Protein AF-A0A961BNJ8-F1 (afdb_monomer_lite)

Secondary structure (DSSP, 8-state):
-PPPEEEESS-HHHHHHHHHHHHHHH---GGGS-EEEE-GGG-----GGGHHHHHHHHHHHHHT----SEEE--EE-TTSEEE--TTHHHHHHHHHHHT--EEE---SSSPEEHHHHHHHTTS--

Structure (mmCIF, N/CA/C/O backbone):
data_AF-A0A961BNJ8-F1
#
_entry.id   AF-A0A961BNJ8-F1
#
loop_
_atom_site.group_PDB
_atom_site.id
_atom_site.type_symbol
_atom_site.label_atom_id
_atom_site.label_alt_id
_atom_site.label_comp_id
_atom_site.label_asym_id
_atom_site.label_entity_id
_atom_site.label_seq_id
_atom_site.pdbx_PDB_ins_code
_atom_site.Cartn_x
_atom_site.Cartn_y
_atom_site.Cartn_z
_atom_site.occupancy
_atom_site.B_iso_or_equiv
_atom_site.auth_seq_id
_atom_site.auth_comp_id
_atom_site.auth_asym_id
_atom_site.auth_atom_id
_atom_site.pdbx_PDB_model_num
ATOM 1 N N . ALA A 1 1 ? -12.776 -0.144 23.776 1.00 71.75 1 ALA A N 1
ATOM 2 C CA . ALA A 1 1 ? -11.972 -1.265 23.245 1.00 71.75 1 ALA A CA 1
ATOM 3 C C . ALA A 1 1 ? -11.145 -0.754 22.071 1.00 71.75 1 ALA A C 1
ATOM 5 O O . ALA A 1 1 ? -11.628 0.132 21.376 1.00 71.75 1 ALA A O 1
ATOM 6 N N . GLN A 1 2 ? -9.919 -1.244 21.870 1.00 81.94 2 GLN A N 1
ATOM 7 C CA . GLN A 1 2 ? -9.172 -0.950 20.640 1.00 81.94 2 GLN A CA 1
ATOM 8 C C . GLN A 1 2 ? -9.740 -1.799 19.496 1.00 81.94 2 GLN A C 1
ATOM 10 O O . GLN A 1 2 ? -9.929 -3.000 19.708 1.00 81.94 2 GLN A O 1
ATOM 15 N N . PRO A 1 3 ? -10.016 -1.223 18.312 1.00 89.75 3 PRO A N 1
ATOM 16 C CA . PRO A 1 3 ? -10.487 -2.006 17.178 1.00 89.75 3 PRO A CA 1
ATOM 17 C C . PRO A 1 3 ? -9.483 -3.075 16.772 1.00 89.75 3 PRO A C 1
ATOM 19 O O . PRO A 1 3 ? -8.264 -2.870 16.821 1.00 89.75 3 PRO A O 1
ATOM 22 N N . ARG A 1 4 ? -9.999 -4.227 16.352 1.00 94.44 4 ARG A N 1
ATOM 23 C CA . ARG A 1 4 ? -9.168 -5.350 15.945 1.00 94.44 4 ARG A CA 1
ATOM 24 C C . ARG A 1 4 ? -8.428 -5.031 14.652 1.00 94.44 4 ARG A C 1
ATOM 26 O O . ARG A 1 4 ? -9.004 -4.526 13.694 1.00 94.44 4 ARG A O 1
ATOM 33 N N . ARG A 1 5 ? -7.149 -5.401 14.602 1.00 95.50 5 ARG A N 1
ATOM 34 C CA . ARG A 1 5 ? -6.343 -5.367 13.378 1.00 95.50 5 ARG A CA 1
ATOM 35 C C . ARG A 1 5 ? -5.772 -6.751 13.116 1.00 95.50 5 ARG A C 1
ATOM 37 O O . ARG A 1 5 ? -5.098 -7.311 13.979 1.00 95.50 5 ARG A O 1
ATOM 44 N N . SER A 1 6 ? -6.072 -7.332 11.959 1.00 96.88 6 SER A N 1
ATOM 45 C CA . SER A 1 6 ? -5.586 -8.659 11.570 1.00 96.88 6 SER A CA 1
ATOM 46 C C . SER A 1 6 ? -4.878 -8.579 10.231 1.00 96.88 6 SER A C 1
ATOM 48 O O . SER A 1 6 ? -5.480 -8.221 9.225 1.00 96.88 6 SER A O 1
ATOM 50 N N . ILE A 1 7 ? -3.587 -8.897 10.227 1.00 97.81 7 ILE A N 1
ATOM 51 C CA . ILE A 1 7 ? -2.711 -8.723 9.069 1.00 97.81 7 ILE A CA 1
ATOM 52 C C . ILE A 1 7 ? -2.093 -10.081 8.735 1.00 97.81 7 ILE A C 1
ATOM 54 O O . ILE A 1 7 ? -1.533 -10.744 9.610 1.00 97.81 7 ILE A O 1
ATOM 58 N N . ARG A 1 8 ? -2.233 -10.526 7.482 1.00 97.81 8 ARG A N 1
ATOM 59 C CA . ARG A 1 8 ? -1.728 -11.820 6.994 1.00 97.81 8 ARG A CA 1
ATOM 60 C C . ARG A 1 8 ? -0.924 -11.637 5.711 1.00 97.81 8 ARG A C 1
ATOM 62 O O . ARG A 1 8 ? -1.422 -11.070 4.746 1.00 97.81 8 ARG A O 1
ATOM 69 N N . GLY A 1 9 ? 0.298 -12.166 5.686 1.00 97.44 9 GLY A N 1
ATOM 70 C CA . GLY A 1 9 ? 1.176 -12.105 4.511 1.00 97.44 9 GLY A CA 1
ATOM 71 C C . GLY A 1 9 ? 1.938 -10.785 4.338 1.00 97.44 9 GLY A C 1
ATOM 72 O O . GLY A 1 9 ? 2.652 -10.641 3.356 1.00 97.44 9 GLY A O 1
ATOM 73 N N . LEU A 1 10 ? 1.829 -9.851 5.287 1.00 98.00 10 LEU A N 1
ATOM 74 C CA . LEU A 1 10 ? 2.530 -8.560 5.311 1.00 98.00 10 LEU A CA 1
ATOM 75 C C . LEU A 1 10 ? 3.109 -8.303 6.704 1.00 98.00 10 LEU A C 1
ATOM 77 O O . LEU A 1 10 ? 2.680 -8.925 7.680 1.00 98.00 10 LEU A O 1
ATOM 81 N N . ASP A 1 11 ? 4.045 -7.361 6.792 1.00 97.12 11 ASP A N 1
ATOM 82 C CA . ASP A 1 11 ? 4.546 -6.860 8.069 1.00 97.12 11 ASP A CA 1
ATOM 83 C C . ASP A 1 11 ? 3.473 -6.019 8.801 1.00 97.12 11 ASP A C 1
ATOM 85 O O . ASP A 1 11 ? 2.986 -5.023 8.251 1.00 97.12 11 ASP A O 1
ATOM 89 N N . PRO A 1 12 ? 3.085 -6.378 10.043 1.00 96.94 12 PRO A N 1
ATOM 90 C CA . PRO A 1 12 ? 2.059 -5.641 10.769 1.00 96.94 12 PRO A CA 1
ATOM 91 C C . PRO A 1 12 ? 2.426 -4.191 11.094 1.00 96.94 12 PRO A C 1
ATOM 93 O O . PRO A 1 12 ? 1.535 -3.342 11.165 1.00 96.94 12 PRO A O 1
ATOM 96 N N . THR A 1 13 ? 3.710 -3.890 11.298 1.00 96.56 13 THR A N 1
ATOM 97 C CA . THR A 1 13 ? 4.173 -2.537 11.632 1.00 96.56 13 THR A CA 1
ATOM 98 C C . THR A 1 13 ? 3.963 -1.599 10.450 1.00 96.56 13 THR A C 1
ATOM 100 O O . THR A 1 13 ? 3.355 -0.539 10.607 1.00 96.56 13 THR A O 1
ATOM 103 N N . ARG A 1 14 ? 4.354 -2.027 9.247 1.00 97.19 14 ARG A N 1
ATOM 104 C CA . ARG A 1 14 ? 4.147 -1.283 8.000 1.00 97.19 14 ARG A CA 1
ATOM 105 C C . ARG A 1 14 ? 2.674 -1.050 7.696 1.00 97.19 14 ARG A C 1
ATOM 107 O O . ARG A 1 14 ? 2.280 0.075 7.407 1.00 97.19 14 ARG A O 1
ATOM 114 N N . VAL A 1 15 ? 1.825 -2.069 7.839 1.00 97.75 15 VAL A N 1
ATOM 115 C CA . VAL A 1 15 ? 0.379 -1.887 7.615 1.00 97.75 15 VAL A CA 1
ATOM 116 C C . VAL A 1 15 ? -0.226 -0.919 8.640 1.00 97.75 15 VAL A C 1
ATOM 118 O O . VAL A 1 15 ? -1.034 -0.067 8.277 1.00 97.75 15 VAL A O 1
ATOM 121 N N . ASN A 1 16 ? 0.189 -0.983 9.909 1.00 96.81 16 ASN A N 1
ATOM 122 C CA . ASN A 1 16 ? -0.245 -0.017 10.922 1.00 96.81 16 ASN A CA 1
ATOM 123 C C . ASN A 1 16 ? 0.215 1.416 10.610 1.00 96.81 16 ASN A C 1
ATOM 125 O O . ASN A 1 16 ? -0.553 2.353 10.835 1.00 96.81 16 ASN A O 1
ATOM 129 N N . GLN A 1 17 ? 1.423 1.588 10.067 1.00 97.31 17 GLN A N 1
ATOM 130 C CA . GLN A 1 17 ? 1.902 2.877 9.570 1.00 97.31 17 GLN A CA 1
ATOM 131 C C . GLN A 1 17 ? 1.020 3.384 8.425 1.00 97.31 17 GLN A C 1
ATOM 133 O O . GLN A 1 17 ? 0.545 4.515 8.489 1.00 97.31 17 GLN A O 1
ATOM 138 N N . VAL A 1 18 ? 0.729 2.549 7.425 1.00 98.19 18 VAL A N 1
ATOM 139 C CA . VAL A 1 18 ? -0.158 2.911 6.307 1.00 98.19 18 VAL A CA 1
ATOM 140 C C . VAL A 1 18 ? -1.536 3.356 6.808 1.00 98.19 18 VAL A C 1
ATOM 142 O O . VAL A 1 18 ? -2.033 4.394 6.374 1.00 98.19 18 VAL A O 1
ATOM 145 N N . ILE A 1 19 ? -2.129 2.636 7.769 1.00 97.50 19 ILE A N 1
ATOM 146 C CA . ILE A 1 19 ? -3.404 3.023 8.402 1.00 97.50 19 ILE A CA 1
ATOM 147 C C . ILE A 1 19 ? -3.299 4.410 9.049 1.00 97.50 19 ILE A C 1
ATOM 149 O O . ILE A 1 19 ? -4.178 5.246 8.851 1.00 97.50 19 ILE A O 1
ATOM 153 N N . ALA A 1 20 ? -2.228 4.674 9.803 1.00 96.81 20 ALA A N 1
ATOM 154 C CA . ALA A 1 20 ? -2.031 5.959 10.471 1.00 96.81 20 ALA A CA 1
ATOM 155 C C . ALA A 1 20 ? -1.863 7.118 9.472 1.00 96.81 20 ALA A C 1
ATOM 157 O O . ALA A 1 20 ? -2.383 8.212 9.697 1.00 96.81 20 ALA A O 1
ATOM 158 N N . VAL A 1 21 ? -1.164 6.881 8.357 1.00 98.00 21 VAL A N 1
ATOM 159 C CA . VAL A 1 21 ? -0.966 7.872 7.290 1.00 98.00 21 VAL A CA 1
ATOM 160 C C . VAL A 1 21 ? -2.273 8.144 6.543 1.00 98.00 21 VAL A C 1
ATOM 162 O O . VAL A 1 21 ? -2.604 9.308 6.322 1.00 98.00 21 VAL A O 1
ATOM 165 N N . LEU A 1 22 ? -3.045 7.107 6.202 1.00 97.56 22 LEU A N 1
ATOM 166 C CA . LEU A 1 22 ? -4.374 7.258 5.600 1.00 97.56 22 LEU A CA 1
ATOM 167 C C . LEU A 1 22 ? -5.313 8.069 6.494 1.00 97.56 22 LEU A C 1
ATOM 169 O O . LEU A 1 22 ? -6.007 8.962 6.015 1.00 97.56 22 LEU A O 1
ATOM 173 N N . ASP A 1 23 ? -5.323 7.787 7.793 1.00 95.19 23 ASP A N 1
ATOM 174 C CA . ASP A 1 23 ? -6.171 8.518 8.724 1.00 95.19 23 ASP A CA 1
ATOM 175 C C . ASP A 1 23 ? -5.772 10.001 8.806 1.00 95.19 23 ASP A C 1
ATOM 177 O O . ASP A 1 23 ? -6.605 10.882 8.596 1.00 95.19 23 ASP A O 1
ATOM 181 N N . ARG A 1 24 ? -4.473 10.275 8.991 1.00 96.00 24 ARG A N 1
ATOM 182 C CA . ARG A 1 24 ? -3.941 11.637 9.138 1.00 96.00 24 ARG A CA 1
ATOM 183 C C . ARG A 1 24 ? -4.071 12.487 7.875 1.00 96.00 24 ARG A C 1
ATOM 185 O O . ARG A 1 24 ? -4.361 13.674 7.980 1.00 96.00 24 ARG A O 1
ATOM 192 N N . HIS A 1 25 ? -3.770 11.919 6.707 1.00 96.31 25 HIS A N 1
ATOM 193 C CA . HIS A 1 25 ? -3.618 12.690 5.466 1.00 96.31 25 HIS 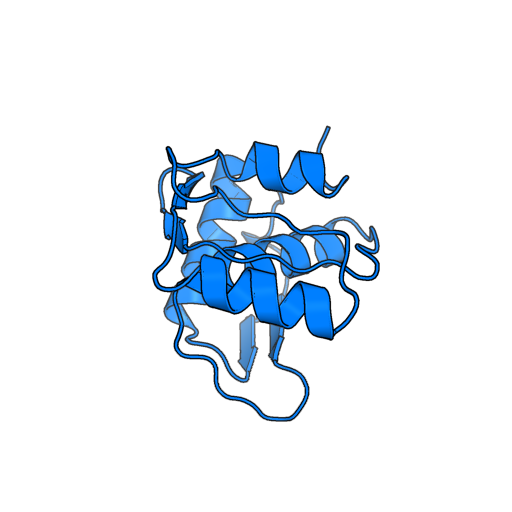A CA 1
ATOM 194 C C . HIS A 1 25 ? -4.805 12.559 4.512 1.00 96.31 25 HIS A C 1
ATOM 196 O O . HIS A 1 25 ? -4.978 13.437 3.674 1.00 96.31 25 HIS A O 1
ATOM 202 N N . ALA A 1 26 ? -5.616 11.502 4.628 1.00 94.56 26 ALA A N 1
ATOM 203 C CA . ALA A 1 26 ? -6.798 11.282 3.788 1.00 94.56 26 ALA A CA 1
ATOM 204 C C . ALA A 1 26 ? -8.129 11.314 4.566 1.00 94.56 26 ALA A C 1
ATOM 206 O O . ALA A 1 26 ? -9.190 11.185 3.953 1.00 94.56 26 ALA A O 1
ATOM 207 N N . GLY A 1 27 ? -8.096 11.495 5.894 1.00 92.12 27 GLY A N 1
ATOM 208 C CA . GLY A 1 27 ? -9.291 11.727 6.712 1.00 92.12 27 GLY A CA 1
ATOM 209 C C . GLY A 1 27 ? -10.266 10.548 6.743 1.00 92.12 27 GLY A C 1
ATOM 210 O O . GLY A 1 27 ? -11.474 10.754 6.803 1.00 92.12 27 GLY A O 1
ATOM 211 N N . LEU A 1 28 ? -9.763 9.311 6.653 1.00 90.50 28 LEU A N 1
ATOM 212 C CA . LEU A 1 28 ? -10.602 8.111 6.517 1.00 90.50 28 LEU A CA 1
ATOM 213 C C . LEU A 1 28 ? -11.238 7.606 7.826 1.00 90.50 28 LEU A C 1
ATOM 215 O O . LEU A 1 28 ? -12.068 6.700 7.776 1.00 90.50 28 LEU A O 1
ATOM 219 N N . GLY A 1 29 ? -10.873 8.148 8.992 1.00 91.25 29 GLY A N 1
ATOM 220 C CA . GLY A 1 29 ? -11.460 7.750 10.280 1.00 91.25 29 GLY A CA 1
ATOM 221 C C . GLY A 1 29 ? -11.205 6.281 10.659 1.00 91.25 29 GLY A C 1
ATOM 222 O O . GLY A 1 29 ? -12.016 5.649 11.340 1.00 91.25 29 GLY A O 1
ATOM 223 N N . LEU A 1 30 ? -10.087 5.702 10.221 1.00 92.25 30 LEU A N 1
ATOM 224 C CA . LEU A 1 30 ? -9.755 4.282 10.378 1.00 92.25 30 LEU A CA 1
ATOM 225 C C . LEU A 1 30 ? -9.465 3.884 11.831 1.00 92.25 30 LEU A C 1
ATOM 227 O O . LEU A 1 30 ? -9.522 2.701 12.158 1.00 92.25 30 LEU A O 1
ATOM 231 N N . TYR A 1 31 ? -9.198 4.835 12.733 1.00 88.12 31 TYR A N 1
ATOM 232 C CA . TYR A 1 31 ? -8.974 4.531 14.155 1.00 88.12 31 TYR A CA 1
ATOM 233 C C . TYR A 1 31 ? -10.168 3.894 14.863 1.00 88.12 31 TYR A C 1
ATOM 235 O O . TYR A 1 31 ? -9.965 3.297 15.917 1.00 88.12 31 TYR A O 1
ATOM 243 N N . GLN A 1 32 ? -11.379 4.027 14.320 1.00 89.62 32 GLN A N 1
ATOM 244 C CA . GLN A 1 32 ? -12.596 3.439 14.887 1.00 89.62 32 GLN A CA 1
ATOM 245 C C . GLN A 1 32 ? -13.005 2.122 14.215 1.00 89.62 32 GLN A C 1
ATOM 247 O O . GLN A 1 32 ? -13.948 1.478 14.666 1.00 89.62 32 GLN A O 1
ATOM 252 N N . HIS A 1 33 ? -12.290 1.703 13.170 1.00 93.06 33 HIS A N 1
ATOM 253 C CA . HIS A 1 33 ? -12.657 0.556 12.351 1.00 93.06 33 HIS A CA 1
ATOM 254 C C . HIS A 1 33 ? -11.804 -0.665 12.681 1.00 93.06 33 HIS A C 1
ATOM 256 O O . HIS A 1 33 ? -10.604 -0.559 12.952 1.00 93.06 33 HIS A O 1
ATOM 262 N N . GLU A 1 34 ? -12.417 -1.844 12.614 1.00 96.06 34 GLU A N 1
ATOM 263 C CA . GLU A 1 34 ? -11.651 -3.081 12.532 1.00 96.06 34 GLU A CA 1
ATOM 264 C C . GLU A 1 34 ? -11.046 -3.205 11.133 1.00 96.06 34 GLU A C 1
ATOM 266 O O . GLU A 1 34 ? -11.723 -2.983 10.131 1.00 96.06 34 GLU A O 1
ATOM 271 N N . VAL A 1 35 ? -9.764 -3.557 11.058 1.00 96.75 35 VAL A N 1
ATOM 272 C CA . VAL A 1 35 ? -9.033 -3.620 9.789 1.00 96.75 35 VAL A CA 1
ATOM 273 C C . VAL A 1 35 ? -8.461 -5.016 9.592 1.00 96.75 35 VAL A C 1
ATOM 275 O O . VAL A 1 35 ? -7.642 -5.495 10.379 1.00 96.75 35 VAL A O 1
ATOM 278 N N . PHE A 1 36 ? -8.874 -5.665 8.508 1.00 97.75 36 PHE A N 1
ATOM 279 C CA . PHE A 1 36 ? -8.381 -6.972 8.094 1.00 97.75 36 PHE A CA 1
ATOM 280 C C . PHE A 1 36 ? -7.659 -6.817 6.758 1.00 97.75 36 PHE A C 1
ATOM 282 O O . PHE A 1 36 ? -8.250 -6.375 5.780 1.00 97.75 36 PHE A O 1
ATOM 289 N N . VAL A 1 37 ? -6.378 -7.173 6.720 1.00 97.69 37 VAL A N 1
ATOM 290 C CA . VAL A 1 37 ? -5.548 -7.109 5.512 1.00 97.69 37 VAL A CA 1
ATOM 291 C C . VAL A 1 37 ? -4.936 -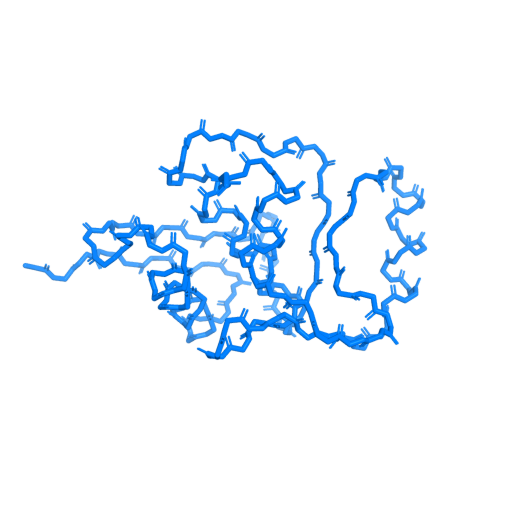8.479 5.274 1.00 97.69 37 VAL A C 1
ATOM 293 O O . VAL A 1 37 ? -4.321 -9.063 6.170 1.00 97.69 37 VAL A O 1
ATOM 296 N N . ASN A 1 38 ? -5.083 -9.002 4.063 1.00 96.94 38 ASN A N 1
ATOM 297 C CA . ASN A 1 38 ? -4.496 -10.272 3.668 1.00 96.94 38 ASN A CA 1
ATOM 298 C C . ASN A 1 38 ? -3.870 -10.202 2.275 1.00 96.94 38 ASN A C 1
ATOM 300 O O . ASN A 1 38 ? -4.393 -9.571 1.362 1.00 96.94 38 ASN A O 1
ATOM 304 N N . VAL A 1 39 ? -2.776 -10.935 2.103 1.00 97.62 39 VAL A N 1
ATOM 305 C CA . VAL A 1 39 ? -2.250 -11.281 0.783 1.00 97.62 39 VAL A CA 1
ATOM 306 C C . VAL A 1 39 ? -2.887 -12.595 0.337 1.00 97.62 39 VAL A C 1
ATOM 308 O O . VAL A 1 39 ? -2.815 -13.611 1.037 1.00 97.62 39 VAL A O 1
ATOM 311 N N . VAL A 1 40 ? -3.546 -12.578 -0.821 1.00 96.06 40 VAL A N 1
ATOM 312 C CA . VAL A 1 40 ? -4.178 -13.768 -1.410 1.00 96.06 40 VAL A CA 1
ATOM 313 C C . VAL A 1 40 ? -3.106 -14.757 -1.873 1.00 96.06 40 VAL A C 1
ATOM 315 O O . VAL A 1 40 ? -2.034 -14.358 -2.313 1.00 96.06 40 VAL A O 1
ATOM 318 N N . GLY A 1 41 ? -3.387 -16.059 -1.778 1.00 94.06 41 GLY A N 1
ATOM 319 C CA . GLY A 1 41 ? -2.486 -17.118 -2.252 1.00 94.06 41 GLY A CA 1
ATOM 320 C C . GLY A 1 41 ? -1.440 -17.584 -1.236 1.00 94.06 41 GLY A C 1
ATOM 321 O O . GLY A 1 41 ? -0.580 -18.382 -1.583 1.00 94.06 41 GLY A O 1
ATOM 322 N N . GLY A 1 42 ? -1.506 -17.116 0.016 1.00 91.62 42 GLY A N 1
ATOM 323 C CA . GLY A 1 42 ? -0.603 -17.566 1.086 1.00 91.62 42 GLY A CA 1
ATOM 324 C C . GLY A 1 42 ? 0.812 -16.985 1.008 1.00 91.62 42 GLY A C 1
ATOM 325 O O . GLY A 1 42 ? 1.690 -17.410 1.758 1.00 91.62 42 GLY A O 1
ATOM 326 N N . TRP A 1 43 ? 1.033 -16.005 0.130 1.00 95.19 43 TRP A N 1
ATOM 327 C CA . TRP A 1 43 ? 2.316 -15.333 -0.023 1.00 95.19 43 TRP A CA 1
ATOM 328 C C . TRP A 1 43 ? 2.655 -14.464 1.188 1.00 95.19 43 TRP A C 1
ATOM 330 O O . TRP A 1 43 ? 1.782 -13.877 1.834 1.00 95.19 43 TRP A O 1
ATOM 340 N N . ARG A 1 44 ? 3.955 -14.354 1.467 1.00 96.69 44 ARG A N 1
ATOM 341 C CA . ARG A 1 44 ? 4.512 -13.354 2.378 1.00 96.69 44 ARG A CA 1
ATOM 342 C C . ARG A 1 44 ? 5.257 -12.320 1.548 1.00 96.69 44 ARG A C 1
ATOM 344 O O . ARG A 1 44 ? 6.155 -12.682 0.794 1.00 96.69 44 ARG A O 1
ATOM 351 N N . ILE A 1 45 ? 4.869 -11.061 1.687 1.00 95.88 45 ILE A N 1
ATOM 352 C CA . ILE A 1 45 ? 5.457 -9.933 0.978 1.00 95.88 45 ILE A CA 1
ATOM 353 C C . ILE A 1 45 ? 6.286 -9.130 1.975 1.00 95.88 45 ILE A C 1
ATOM 355 O O . ILE A 1 45 ? 5.750 -8.574 2.933 1.00 95.88 45 ILE A O 1
ATOM 359 N N . ASP A 1 46 ? 7.587 -9.067 1.714 1.00 94.75 46 ASP A N 1
ATOM 360 C CA . ASP A 1 46 ? 8.542 -8.227 2.435 1.00 94.75 46 ASP A CA 1
ATOM 361 C C . ASP A 1 46 ? 9.167 -7.221 1.461 1.00 94.75 46 ASP A C 1
ATOM 363 O O . ASP A 1 46 ? 10.300 -7.351 1.006 1.00 94.75 46 ASP A O 1
ATOM 367 N N . ASP A 1 47 ? 8.337 -6.279 1.021 1.00 94.31 47 ASP A N 1
ATOM 368 C CA . ASP A 1 47 ? 8.669 -5.305 -0.017 1.00 94.31 47 ASP A CA 1
ATOM 369 C C . ASP A 1 47 ? 8.009 -3.957 0.312 1.00 94.31 47 ASP A C 1
ATOM 371 O O . ASP A 1 47 ? 6.773 -3.905 0.336 1.00 94.31 47 ASP A O 1
ATOM 375 N N . PRO A 1 48 ? 8.774 -2.871 0.553 1.00 93.44 48 PRO A N 1
ATOM 376 C CA . PRO A 1 48 ? 8.249 -1.513 0.742 1.00 93.44 48 PRO A CA 1
ATOM 377 C C . PRO A 1 48 ? 7.276 -1.085 -0.362 1.00 93.44 48 PRO A C 1
ATOM 379 O O . PRO A 1 48 ? 6.291 -0.396 -0.103 1.00 93.44 48 PRO A O 1
ATOM 382 N N . GLY A 1 49 ? 7.479 -1.589 -1.585 1.00 95.50 49 GLY A N 1
ATOM 383 C CA . GLY A 1 49 ? 6.612 -1.319 -2.726 1.00 95.50 49 GLY A CA 1
ATOM 384 C C . GLY A 1 49 ? 5.163 -1.754 -2.561 1.00 95.50 49 GLY A C 1
ATOM 385 O O . GLY A 1 49 ? 4.323 -1.280 -3.318 1.00 95.50 49 GLY A O 1
ATOM 386 N N . SER A 1 50 ? 4.831 -2.595 -1.580 1.00 97.25 50 SER A N 1
ATOM 387 C CA . SER A 1 50 ? 3.445 -2.983 -1.315 1.00 97.25 50 SER A CA 1
ATOM 388 C C . SER A 1 50 ? 2.626 -1.930 -0.562 1.00 97.25 50 SER A C 1
ATOM 390 O O . SER A 1 50 ? 1.406 -2.080 -0.498 1.00 97.25 50 SER A O 1
ATOM 392 N N . ASP A 1 51 ? 3.241 -0.896 0.028 1.00 98.25 51 ASP A N 1
ATOM 393 C CA . ASP A 1 51 ? 2.519 0.046 0.900 1.00 98.25 51 ASP A CA 1
ATOM 394 C C . ASP A 1 51 ? 1.387 0.762 0.165 1.00 98.25 51 ASP A C 1
ATOM 396 O O . ASP A 1 51 ? 0.266 0.816 0.669 1.00 98.25 51 ASP A O 1
ATOM 400 N N . LEU A 1 52 ? 1.647 1.268 -1.045 1.00 98.31 52 LEU A N 1
ATOM 401 C CA . LEU A 1 52 ? 0.619 1.949 -1.828 1.00 98.31 52 LEU A CA 1
ATOM 402 C C . LEU A 1 52 ? -0.553 1.018 -2.182 1.00 98.31 52 LEU A C 1
ATOM 404 O O . LEU A 1 52 ? -1.709 1.431 -2.108 1.00 98.31 52 LEU A O 1
ATOM 408 N N . ALA A 1 53 ? -0.277 -0.241 -2.534 1.00 98.19 53 ALA A N 1
ATOM 409 C CA . ALA A 1 53 ? -1.327 -1.221 -2.816 1.00 98.19 53 ALA A CA 1
ATOM 410 C C . ALA A 1 53 ? -2.194 -1.489 -1.578 1.00 98.19 53 ALA A C 1
ATOM 412 O O . ALA A 1 53 ? -3.420 -1.521 -1.675 1.00 98.19 53 ALA A O 1
ATOM 413 N N . VAL A 1 54 ? -1.565 -1.620 -0.404 1.00 98.50 54 VAL A N 1
ATOM 414 C CA . VAL A 1 54 ? -2.268 -1.761 0.880 1.00 98.50 54 VAL A CA 1
ATOM 415 C C . VAL A 1 54 ? -3.102 -0.517 1.179 1.00 98.50 54 VAL A C 1
ATOM 417 O O . VAL A 1 54 ? -4.262 -0.640 1.567 1.00 98.50 54 VAL A O 1
ATOM 420 N N . ALA A 1 55 ? -2.546 0.676 0.957 1.00 98.56 55 ALA A N 1
ATOM 421 C CA . ALA A 1 55 ? -3.239 1.932 1.202 1.00 98.56 55 ALA A CA 1
ATOM 422 C C . ALA A 1 55 ? -4.510 2.052 0.347 1.00 98.56 55 ALA A C 1
ATOM 424 O O . ALA A 1 55 ? -5.585 2.356 0.864 1.00 98.56 55 ALA A O 1
ATOM 425 N N . LEU A 1 56 ? -4.397 1.749 -0.950 1.00 98.69 56 LEU A N 1
ATOM 426 C CA . LEU A 1 56 ? -5.522 1.750 -1.882 1.00 98.69 56 LEU A CA 1
ATOM 427 C C . LEU A 1 56 ? -6.568 0.692 -1.527 1.00 98.69 56 LEU A C 1
ATOM 429 O O . LEU A 1 56 ? -7.755 0.991 -1.579 1.00 98.69 56 LEU A O 1
ATOM 433 N N . ALA A 1 57 ? -6.155 -0.513 -1.126 1.00 98.44 57 ALA A N 1
ATOM 434 C CA . ALA A 1 57 ? -7.080 -1.573 -0.729 1.00 98.44 57 ALA A CA 1
ATOM 435 C C . ALA A 1 57 ? -7.888 -1.202 0.528 1.00 98.44 57 ALA A C 1
ATOM 437 O O . ALA A 1 57 ? -9.107 -1.370 0.549 1.00 98.44 57 ALA A O 1
ATOM 438 N N . ILE A 1 58 ? -7.234 -0.644 1.554 1.00 98.38 58 ILE A N 1
ATOM 439 C CA . ILE A 1 58 ? -7.907 -0.190 2.782 1.00 98.38 58 ILE A CA 1
ATOM 440 C C . ILE A 1 58 ? -8.866 0.961 2.468 1.00 98.38 58 ILE A C 1
ATOM 442 O O . ILE A 1 58 ? -10.015 0.940 2.904 1.00 98.38 58 ILE A O 1
ATOM 446 N N . ALA A 1 59 ? -8.417 1.949 1.693 1.00 98.31 59 ALA A N 1
ATOM 447 C CA . ALA A 1 59 ? -9.247 3.088 1.320 1.00 98.31 59 ALA A CA 1
ATOM 448 C C . ALA A 1 59 ? -10.446 2.669 0.452 1.00 98.31 59 ALA A C 1
ATOM 450 O O . ALA A 1 59 ? -11.562 3.108 0.704 1.00 98.31 59 ALA A O 1
ATOM 451 N N . SER A 1 60 ? -10.245 1.767 -0.511 1.00 98.50 60 SER A N 1
ATOM 452 C CA . SER A 1 60 ? -11.311 1.166 -1.322 1.00 98.50 60 SER A CA 1
ATOM 453 C C . SER A 1 60 ? -12.352 0.459 -0.459 1.00 98.50 60 SER A C 1
ATOM 455 O O . SER A 1 60 ? -13.542 0.724 -0.612 1.00 98.50 60 SER A O 1
ATOM 457 N N . SER A 1 61 ? -11.912 -0.362 0.500 1.00 97.75 61 SER A N 1
ATOM 458 C CA . SER A 1 61 ? -12.813 -1.052 1.428 1.00 97.75 61 SER A CA 1
ATOM 459 C C . SER A 1 61 ? -13.572 -0.089 2.338 1.00 97.75 61 SER A C 1
ATOM 461 O O . SER A 1 61 ? -14.727 -0.350 2.652 1.00 97.75 61 SER A O 1
ATOM 463 N N . GLN A 1 62 ? -12.942 1.000 2.785 1.00 96.62 62 GLN A N 1
ATOM 464 C CA . GLN A 1 62 ? -13.591 1.990 3.648 1.00 96.62 62 GLN A CA 1
ATOM 465 C C . GLN A 1 62 ? -14.622 2.829 2.882 1.00 96.62 62 GLN A C 1
ATOM 467 O O . GLN A 1 62 ? -15.634 3.225 3.454 1.00 96.62 62 GLN A O 1
ATOM 472 N N . ARG A 1 63 ? -14.366 3.096 1.596 1.00 95.75 63 ARG A N 1
ATOM 473 C CA . ARG A 1 63 ? -15.231 3.902 0.723 1.00 95.75 63 ARG A CA 1
ATOM 474 C C . ARG A 1 63 ? -16.296 3.096 -0.012 1.00 95.75 63 ARG A C 1
ATOM 476 O O . ARG A 1 63 ? -17.150 3.708 -0.640 1.00 95.75 63 ARG A O 1
ATOM 483 N N . ASP A 1 64 ? -16.226 1.768 0.045 1.00 96.50 64 ASP A N 1
ATOM 484 C CA . ASP A 1 64 ? -17.065 0.855 -0.740 1.00 96.50 64 ASP A CA 1
ATOM 485 C C . ASP A 1 64 ? -16.988 1.131 -2.258 1.00 96.50 64 ASP A C 1
ATOM 487 O O . ASP A 1 64 ? -17.975 1.103 -2.989 1.00 96.50 64 ASP A O 1
ATOM 491 N N . VAL A 1 65 ? -15.778 1.441 -2.746 1.00 97.50 65 VAL A N 1
ATOM 492 C CA . VAL A 1 65 ? -15.516 1.745 -4.164 1.00 97.50 65 VAL A CA 1
ATOM 493 C C . VAL A 1 65 ? -14.560 0.704 -4.746 1.00 97.50 65 VAL A C 1
ATOM 495 O O . VAL A 1 65 ? -13.389 0.674 -4.351 1.00 97.50 65 VAL A O 1
ATOM 498 N N . PRO A 1 66 ? -14.993 -0.142 -5.699 1.00 97.44 66 PRO A N 1
ATOM 499 C CA . PRO A 1 66 ? -14.132 -1.155 -6.298 1.00 97.44 66 PRO A CA 1
ATOM 500 C C . PRO A 1 66 ? -13.077 -0.531 -7.223 1.00 97.44 66 PRO A C 1
ATOM 502 O O . PRO A 1 66 ? -13.374 0.319 -8.057 1.00 97.44 66 PRO A O 1
ATOM 505 N N . LEU A 1 67 ? -11.835 -1.013 -7.129 1.00 97.38 67 LEU A N 1
ATOM 506 C CA . LEU A 1 67 ? -10.710 -0.499 -7.925 1.00 97.38 67 LEU A CA 1
ATOM 507 C C . LEU A 1 67 ? -10.579 -1.130 -9.319 1.00 97.38 67 LEU A C 1
ATOM 509 O O . LEU A 1 67 ? -9.892 -0.578 -10.184 1.00 97.38 67 LEU A O 1
ATOM 513 N N . GLY A 1 68 ? -11.220 -2.280 -9.544 1.00 96.12 68 GLY A N 1
ATOM 514 C CA . GLY A 1 68 ? -11.045 -3.082 -10.754 1.00 96.12 68 GLY A CA 1
ATOM 515 C C . GLY A 1 68 ? -9.629 -3.656 -10.885 1.00 96.12 68 GLY A C 1
ATOM 516 O O . GLY A 1 68 ? -8.915 -3.851 -9.901 1.00 96.12 68 GLY A O 1
ATOM 517 N N . ARG A 1 69 ? -9.215 -3.947 -12.121 1.00 96.19 69 ARG A N 1
ATOM 518 C CA . ARG A 1 69 ? -7.884 -4.484 -12.432 1.00 96.19 69 ARG A CA 1
ATOM 519 C C . ARG A 1 69 ? -6.852 -3.353 -12.432 1.00 96.19 69 ARG A C 1
ATOM 521 O O . ARG A 1 69 ? -6.658 -2.682 -13.442 1.00 96.19 69 ARG A O 1
ATOM 528 N N . LEU A 1 70 ? -6.236 -3.139 -11.274 1.00 97.56 70 LEU A N 1
ATOM 529 C CA . LEU A 1 70 ? -5.293 -2.061 -10.994 1.00 97.56 70 LEU A CA 1
ATOM 530 C C . LEU A 1 70 ? -4.051 -2.623 -10.299 1.00 97.56 70 LEU A C 1
ATOM 532 O O . LEU A 1 70 ? -4.171 -3.340 -9.307 1.00 97.56 70 LEU A O 1
ATOM 536 N N . ALA A 1 71 ? -2.866 -2.256 -10.781 1.00 97.62 71 ALA A N 1
ATOM 537 C CA . ALA A 1 71 ? -1.625 -2.455 -10.044 1.00 97.62 71 ALA A CA 1
ATOM 538 C C . ALA A 1 71 ? -1.209 -1.168 -9.333 1.00 97.62 71 ALA A C 1
ATOM 540 O O . ALA A 1 71 ? -1.387 -0.068 -9.854 1.00 97.62 71 ALA A O 1
ATOM 541 N N . ALA A 1 72 ? -0.612 -1.292 -8.156 1.00 97.56 72 ALA A N 1
ATOM 542 C CA . ALA A 1 72 ? -0.033 -0.150 -7.477 1.00 97.56 72 ALA A CA 1
ATOM 543 C C . ALA A 1 72 ? 1.226 -0.553 -6.734 1.00 97.56 72 ALA A C 1
ATOM 545 O O . ALA A 1 72 ? 1.298 -1.653 -6.185 1.00 97.56 72 ALA A O 1
ATOM 546 N N . PHE A 1 73 ? 2.216 0.327 -6.737 1.00 96.62 73 PHE A N 1
ATOM 547 C CA . PHE A 1 73 ? 3.443 0.093 -5.999 1.00 96.62 73 PHE A CA 1
ATOM 548 C C . PHE A 1 73 ? 4.143 1.407 -5.651 1.00 96.62 73 PHE A C 1
ATOM 550 O O . PHE A 1 73 ? 4.135 2.364 -6.423 1.00 96.62 73 PHE A O 1
ATOM 557 N N . GLY A 1 74 ? 4.722 1.446 -4.458 1.00 96.94 74 GLY A N 1
ATOM 558 C CA . GLY A 1 74 ? 5.338 2.633 -3.876 1.00 96.94 74 GLY A CA 1
ATOM 559 C C . GLY A 1 74 ? 5.404 2.512 -2.359 1.00 96.94 74 GLY A C 1
ATOM 560 O O . GLY A 1 74 ? 4.533 1.881 -1.759 1.00 96.94 74 GLY A O 1
ATOM 561 N N . GLU A 1 75 ? 6.430 3.109 -1.762 1.00 97.25 75 GLU A N 1
ATOM 562 C CA . GLU A 1 75 ? 6.625 3.141 -0.308 1.00 97.25 75 GLU A CA 1
ATOM 563 C C . GLU A 1 75 ? 5.893 4.346 0.290 1.00 97.25 75 GLU A C 1
ATOM 565 O O . GLU A 1 75 ? 6.032 5.460 -0.219 1.00 97.25 75 GLU A O 1
ATOM 570 N N . VAL A 1 76 ? 5.118 4.146 1.359 1.00 98.31 76 VAL A N 1
ATOM 571 C CA . VAL A 1 76 ? 4.328 5.221 1.981 1.00 98.31 76 VAL A CA 1
ATOM 572 C C . VAL A 1 76 ? 5.073 5.790 3.185 1.00 98.31 76 VAL A C 1
ATOM 574 O O . VAL A 1 76 ? 5.236 5.132 4.216 1.00 98.31 76 VAL A O 1
ATOM 577 N N . GLY A 1 77 ? 5.474 7.054 3.069 1.00 97.31 77 GLY A N 1
ATOM 578 C CA . GLY A 1 77 ? 6.109 7.808 4.140 1.00 97.31 77 GLY A CA 1
ATOM 579 C C . GLY A 1 77 ? 5.108 8.416 5.124 1.00 97.31 77 GLY A C 1
ATOM 580 O O . GLY A 1 77 ? 3.932 8.644 4.826 1.00 97.31 77 GLY A O 1
ATOM 581 N N . LEU A 1 78 ? 5.589 8.715 6.332 1.00 97.56 78 LEU A N 1
ATOM 582 C CA . LEU A 1 78 ? 4.775 9.282 7.414 1.00 97.56 78 LEU A CA 1
ATOM 583 C C . LEU A 1 78 ? 4.235 10.689 7.100 1.00 97.56 78 LEU A C 1
ATOM 585 O O . LEU A 1 78 ? 3.218 11.100 7.673 1.00 97.56 78 LEU A O 1
ATOM 589 N N . ALA A 1 79 ? 4.882 11.432 6.196 1.00 96.88 79 ALA A N 1
ATOM 590 C CA . ALA A 1 79 ? 4.449 12.767 5.787 1.00 96.88 79 ALA A CA 1
ATOM 591 C C . ALA A 1 79 ? 3.395 12.742 4.661 1.00 96.88 79 ALA A C 1
ATOM 593 O O . ALA A 1 79 ? 2.984 13.806 4.182 1.00 96.88 79 ALA A O 1
ATOM 594 N N . GLY A 1 80 ? 2.896 11.554 4.299 1.00 96.94 80 GLY A N 1
ATOM 595 C CA . GLY A 1 80 ? 1.855 11.377 3.288 1.00 96.94 80 GLY A CA 1
ATOM 596 C C . GLY A 1 80 ? 2.398 11.403 1.862 1.00 96.94 80 GLY A C 1
ATOM 597 O O . GLY A 1 80 ? 1.638 11.626 0.921 1.00 96.94 80 GLY A O 1
ATOM 598 N N . GLU A 1 81 ? 3.701 11.218 1.692 1.00 97.38 81 GLU A N 1
ATOM 599 C CA . GLU A 1 81 ? 4.363 11.007 0.415 1.00 97.38 81 GLU A CA 1
ATOM 600 C C . GLU A 1 81 ? 4.413 9.519 0.045 1.00 97.38 81 GLU A C 1
ATOM 602 O O . GLU A 1 81 ? 4.467 8.639 0.903 1.00 97.38 81 GLU A O 1
ATOM 607 N N . VAL A 1 82 ? 4.424 9.248 -1.254 1.00 97.94 82 VAL A N 1
ATOM 608 C CA . VAL A 1 82 ? 4.634 7.931 -1.842 1.00 97.94 82 VAL A CA 1
ATOM 609 C C . VAL A 1 82 ? 5.919 7.998 -2.652 1.00 97.94 82 VAL A C 1
ATOM 611 O O . VAL A 1 82 ? 6.023 8.785 -3.595 1.00 97.94 82 VAL A O 1
ATOM 614 N N . ARG A 1 83 ? 6.911 7.202 -2.259 1.00 96.06 83 ARG A N 1
ATOM 615 C CA . ARG A 1 83 ? 8.268 7.223 -2.812 1.00 96.06 83 ARG A CA 1
ATOM 616 C C . ARG A 1 83 ? 8.463 6.107 -3.835 1.00 96.06 83 ARG A C 1
ATOM 618 O O . ARG A 1 83 ? 7.832 5.049 -3.750 1.00 96.06 83 ARG A O 1
ATOM 625 N N . GLY A 1 84 ? 9.345 6.366 -4.799 1.00 94.31 84 GLY A N 1
ATOM 626 C CA . GLY A 1 84 ? 9.789 5.375 -5.776 1.00 94.31 84 GLY A CA 1
ATOM 627 C C . GLY A 1 84 ? 10.472 4.183 -5.113 1.00 94.31 84 GLY A C 1
ATOM 628 O O . GLY A 1 84 ? 10.993 4.284 -4.002 1.00 94.31 84 GLY A O 1
ATOM 629 N N . ILE A 1 85 ? 10.469 3.051 -5.812 1.00 92.94 85 ILE A N 1
ATOM 630 C CA . ILE A 1 85 ? 11.002 1.782 -5.312 1.00 92.94 85 ILE A CA 1
ATOM 631 C C . ILE A 1 85 ? 12.013 1.172 -6.282 1.00 92.94 85 ILE A C 1
ATOM 633 O O . ILE A 1 85 ? 11.961 1.440 -7.487 1.00 92.94 85 ILE A O 1
ATOM 637 N N . PRO A 1 86 ? 12.910 0.296 -5.798 1.00 90.38 86 PRO A N 1
ATOM 638 C CA . PRO A 1 86 ? 13.808 -0.438 -6.672 1.00 90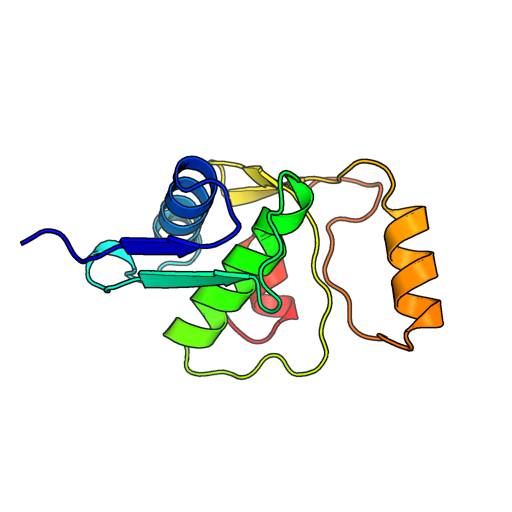.38 86 PRO A CA 1
ATOM 639 C C . PRO A 1 86 ? 13.056 -1.269 -7.720 1.00 90.38 86 PRO A C 1
ATOM 641 O O . PRO A 1 86 ? 11.981 -1.824 -7.471 1.00 90.38 86 PRO A O 1
ATOM 644 N N . PHE A 1 87 ? 13.687 -1.413 -8.887 1.00 89.75 87 PHE A N 1
ATOM 645 C CA . PHE A 1 87 ? 13.245 -2.295 -9.972 1.00 89.75 87 PHE A CA 1
ATOM 646 C C . PHE A 1 87 ? 11.856 -1.980 -10.558 1.00 89.75 87 PHE A C 1
ATOM 648 O O . PHE A 1 87 ? 11.204 -2.878 -11.091 1.00 89.75 87 PHE A O 1
ATOM 655 N N . GLU A 1 88 ? 11.416 -0.721 -10.526 1.00 90.38 88 GLU A N 1
ATOM 656 C CA . GLU A 1 88 ? 10.131 -0.293 -11.100 1.00 90.38 88 GLU A CA 1
ATOM 657 C C . GLU A 1 88 ? 9.952 -0.733 -12.563 1.00 90.38 88 GLU A C 1
ATOM 659 O O . GLU A 1 88 ? 8.928 -1.324 -12.902 1.00 90.38 88 GLU A O 1
ATOM 664 N N . THR A 1 89 ? 10.973 -0.579 -13.414 1.00 91.81 89 THR A N 1
ATOM 665 C CA . THR A 1 89 ? 10.918 -1.025 -14.819 1.00 91.81 89 THR A CA 1
ATOM 666 C C . THR A 1 89 ? 10.610 -2.519 -14.954 1.00 91.81 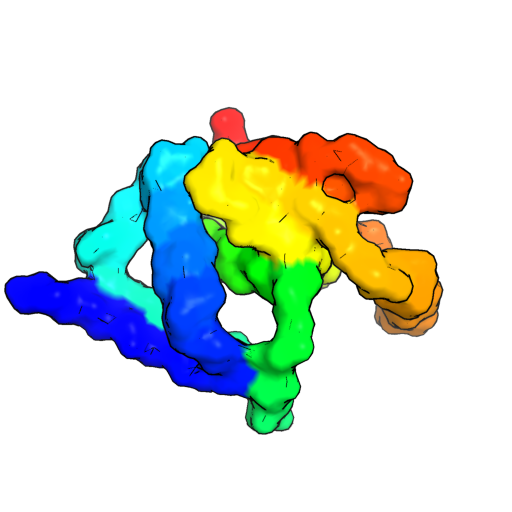89 THR A C 1
ATOM 668 O O . THR A 1 89 ? 9.887 -2.917 -15.863 1.00 91.81 89 THR A O 1
ATOM 671 N N . ARG A 1 90 ? 11.118 -3.362 -14.040 1.00 94.19 90 ARG A N 1
ATOM 672 C CA . ARG A 1 90 ? 10.833 -4.808 -14.056 1.00 94.19 90 ARG A CA 1
ATOM 673 C C . ARG A 1 90 ? 9.382 -5.095 -13.683 1.00 94.19 90 ARG A C 1
ATOM 675 O O . ARG A 1 90 ? 8.780 -5.978 -14.281 1.00 94.19 90 ARG A O 1
ATOM 682 N N . ARG A 1 91 ? 8.821 -4.345 -12.730 1.00 94.12 91 ARG A N 1
ATOM 683 C CA . ARG A 1 91 ? 7.403 -4.460 -12.359 1.00 94.12 91 ARG A CA 1
ATOM 684 C C . ARG A 1 91 ? 6.513 -4.048 -13.519 1.00 94.12 91 ARG A C 1
ATOM 686 O O . ARG A 1 91 ? 5.603 -4.790 -13.852 1.00 94.12 91 ARG A O 1
ATOM 693 N N . VAL A 1 92 ? 6.815 -2.922 -14.169 1.00 94.12 92 VAL A N 1
ATOM 694 C CA . VAL A 1 92 ? 6.068 -2.454 -15.347 1.00 94.12 92 VAL A CA 1
ATOM 695 C C . VAL A 1 92 ? 6.095 -3.498 -16.463 1.00 94.12 92 VAL A C 1
ATOM 697 O O . VAL A 1 92 ? 5.037 -3.877 -16.947 1.00 94.12 92 VAL A O 1
ATOM 700 N N . ALA A 1 93 ? 7.268 -4.049 -16.793 1.00 96.12 93 ALA A N 1
ATOM 701 C CA . ALA A 1 93 ? 7.373 -5.084 -17.820 1.00 96.12 93 ALA A CA 1
ATOM 702 C C . ALA A 1 93 ? 6.537 -6.339 -17.499 1.00 96.12 93 ALA A C 1
ATOM 704 O O . ALA A 1 93 ? 5.964 -6.948 -18.401 1.00 96.12 93 ALA A O 1
ATOM 705 N N . GLU A 1 94 ? 6.452 -6.732 -16.226 1.00 96.44 94 GLU A N 1
ATOM 706 C CA . GLU A 1 94 ? 5.623 -7.867 -15.815 1.00 96.44 94 GLU A CA 1
ATOM 707 C C . GLU A 1 94 ? 4.125 -7.542 -15.870 1.00 96.44 94 GLU A C 1
ATOM 709 O O . GLU A 1 94 ? 3.332 -8.359 -16.331 1.00 96.44 94 GLU A O 1
ATOM 714 N N . LEU A 1 95 ? 3.731 -6.326 -15.486 1.00 96.31 95 LEU A N 1
ATOM 715 C CA . LEU A 1 95 ? 2.352 -5.859 -15.635 1.00 96.31 95 LEU A CA 1
ATOM 716 C C . LEU A 1 95 ? 1.914 -5.837 -17.100 1.00 96.31 95 LEU A C 1
ATOM 718 O O . LEU A 1 95 ? 0.811 -6.292 -17.404 1.00 96.31 95 LEU A O 1
ATOM 722 N N . ASP A 1 96 ? 2.786 -5.383 -18.001 1.00 96.25 96 ASP A N 1
ATOM 723 C CA . ASP A 1 96 ? 2.522 -5.365 -19.440 1.00 96.25 96 ASP A CA 1
ATOM 724 C C . ASP A 1 96 ? 2.327 -6.792 -19.977 1.00 96.25 96 ASP A C 1
ATOM 726 O O . ASP A 1 96 ? 1.358 -7.057 -20.688 1.00 96.25 96 ASP A O 1
ATOM 730 N N . ARG A 1 97 ? 3.176 -7.749 -19.569 1.00 97.62 97 ARG A N 1
ATOM 731 C CA . ARG A 1 97 ? 3.010 -9.177 -19.914 1.00 97.62 97 ARG A CA 1
ATOM 732 C C . ARG A 1 97 ? 1.703 -9.759 -19.400 1.00 97.62 97 ARG A C 1
ATOM 734 O O . ARG A 1 97 ? 1.079 -10.566 -20.083 1.00 97.62 97 ARG A O 1
ATOM 741 N N . MET A 1 98 ? 1.300 -9.371 -18.195 1.00 96.44 98 MET A N 1
ATOM 742 C CA . MET A 1 98 ? 0.037 -9.808 -17.616 1.00 96.44 98 MET A CA 1
ATOM 743 C C . MET A 1 98 ? -1.163 -9.141 -18.296 1.00 96.44 98 MET A C 1
ATOM 745 O O . MET A 1 98 ? -2.262 -9.678 -18.178 1.00 96.44 98 MET A O 1
ATOM 749 N N . GLY A 1 99 ? -0.980 -8.008 -18.989 1.00 96.94 99 GLY A N 1
ATOM 750 C CA . GLY A 1 99 ? -2.028 -7.182 -19.597 1.00 96.94 99 GLY A CA 1
ATOM 751 C C . GLY A 1 99 ? -2.711 -6.244 -18.595 1.00 96.94 99 GLY A C 1
ATOM 752 O O . GLY A 1 99 ? -3.934 -6.095 -18.608 1.00 96.94 99 GLY A O 1
ATOM 753 N N . VAL A 1 100 ? -1.991 -5.750 -17.587 1.00 97.19 100 VAL A N 1
ATOM 754 C CA . VAL A 1 100 ? -2.524 -4.818 -16.581 1.00 97.19 100 VAL A CA 1
ATOM 755 C C . VAL A 1 100 ? -2.229 -3.391 -17.030 1.00 97.19 100 VAL A C 1
ATOM 757 O O . VAL A 1 100 ? -1.129 -2.884 -16.843 1.00 97.19 100 VAL A O 1
ATOM 760 N N . GLU A 1 101 ? -3.231 -2.738 -17.613 1.00 93.44 101 GLU A N 1
ATOM 761 C CA . GLU A 1 101 ? -3.072 -1.402 -18.204 1.00 93.44 101 GLU A CA 1
ATOM 762 C C . GLU A 1 101 ? -3.084 -0.279 -17.159 1.00 93.44 101 GLU A C 1
ATOM 764 O O . GLU A 1 101 ? -2.353 0.706 -17.274 1.00 93.44 101 GLU A O 1
ATOM 769 N N . ARG A 1 102 ? -3.910 -0.417 -16.113 1.00 96.62 102 ARG A N 1
ATOM 770 C CA . ARG A 1 102 ? -4.003 0.585 -15.049 1.00 96.62 102 ARG A CA 1
ATOM 771 C C . ARG A 1 102 ? -2.943 0.334 -13.987 1.00 96.62 102 ARG A C 1
ATOM 773 O O . ARG A 1 102 ? -2.927 -0.719 -13.345 1.00 96.62 102 ARG A O 1
ATOM 780 N N . ARG A 1 103 ? -2.113 1.350 -13.751 1.00 95.75 103 ARG A N 1
ATOM 781 C CA . ARG A 1 103 ? -1.094 1.359 -12.701 1.00 95.75 103 ARG A CA 1
ATOM 782 C C . ARG A 1 103 ? -1.050 2.695 -11.966 1.00 95.75 103 ARG A C 1
ATOM 784 O O . ARG A 1 103 ? -1.253 3.734 -12.588 1.00 95.75 103 ARG A O 1
ATOM 791 N N . ILE A 1 104 ? -0.751 2.666 -10.670 1.00 97.00 104 ILE A N 1
ATOM 792 C CA . ILE A 1 104 ? -0.438 3.863 -9.878 1.00 97.00 104 ILE A CA 1
ATOM 793 C C . ILE A 1 104 ? 0.910 3.648 -9.188 1.00 97.00 104 ILE A C 1
ATOM 795 O O . ILE A 1 104 ? 1.074 2.730 -8.386 1.00 97.00 104 ILE A O 1
ATOM 799 N N . SER A 1 105 ? 1.869 4.505 -9.508 1.00 95.44 105 SER A N 1
ATOM 800 C CA . SER A 1 105 ? 3.181 4.579 -8.872 1.00 95.44 105 SER A CA 1
ATOM 801 C C . SER A 1 105 ? 3.712 6.011 -8.995 1.00 95.44 105 SER A C 1
ATOM 803 O O . SER A 1 105 ? 3.277 6.740 -9.890 1.00 95.44 105 SER A O 1
ATOM 805 N N . PRO A 1 106 ? 4.641 6.442 -8.125 1.00 91.69 106 PRO A N 1
ATOM 806 C CA . PRO A 1 106 ? 5.289 7.750 -8.257 1.00 91.69 106 PRO A CA 1
ATOM 807 C C . PRO A 1 106 ? 6.195 7.865 -9.500 1.00 91.69 106 PRO A C 1
ATOM 809 O O . PRO A 1 106 ? 6.559 8.975 -9.880 1.00 91.69 106 PRO A O 1
ATOM 812 N N . GLY A 1 107 ? 6.536 6.753 -10.166 1.00 79.62 107 GLY A N 1
ATOM 813 C CA . GLY A 1 107 ? 7.504 6.745 -11.263 1.00 79.62 107 GLY A CA 1
ATOM 814 C C . GLY A 1 107 ? 8.944 6.937 -10.778 1.00 79.62 107 GLY A C 1
ATOM 815 O O . GLY A 1 107 ? 9.196 7.239 -9.611 1.00 79.62 107 GLY A O 1
ATOM 816 N N . GLY A 1 108 ? 9.910 6.842 -11.699 1.00 68.19 108 GLY A N 1
ATOM 817 C CA . GLY A 1 108 ? 11.335 7.102 -11.437 1.00 68.19 108 GLY A CA 1
ATOM 818 C C . GLY A 1 108 ? 11.692 8.575 -11.162 1.00 68.19 108 GLY A C 1
ATOM 819 O O . GLY A 1 108 ? 12.827 8.970 -11.419 1.00 68.19 108 GLY A O 1
ATOM 820 N N . GLY A 1 109 ? 10.730 9.387 -10.713 1.00 73.88 109 GLY A N 1
ATOM 821 C CA . GLY A 1 109 ? 10.847 10.824 -10.460 1.00 73.88 109 GLY A CA 1
ATOM 822 C C . GLY A 1 109 ? 10.634 11.198 -8.989 1.00 73.88 109 GLY A C 1
ATOM 823 O O . GLY A 1 109 ? 11.020 10.464 -8.078 1.00 73.88 109 GLY A O 1
ATOM 824 N N . GLU A 1 110 ? 10.051 12.377 -8.756 1.00 83.56 110 GLU A N 1
ATOM 825 C CA . GLU A 1 110 ? 9.766 12.891 -7.412 1.00 83.56 110 GLU A CA 1
ATOM 826 C C . GLU A 1 110 ? 8.643 12.112 -6.701 1.00 83.56 110 GLU A C 1
ATOM 828 O O . GLU A 1 110 ? 7.751 11.565 -7.354 1.00 83.56 110 GLU A O 1
ATOM 833 N N . PRO A 1 111 ? 8.638 12.078 -5.354 1.00 92.69 111 PRO A N 1
ATOM 834 C CA . PRO A 1 111 ? 7.545 11.484 -4.596 1.00 92.69 111 PRO A CA 1
ATOM 835 C C . PRO A 1 111 ? 6.194 12.119 -4.945 1.00 92.69 111 PRO A C 1
ATOM 837 O O . PRO A 1 111 ? 6.072 13.341 -5.025 1.00 92.69 111 PRO A O 1
ATOM 840 N N . MET A 1 112 ? 5.148 11.302 -5.058 1.00 95.44 112 MET A N 1
ATOM 841 C CA . MET A 1 112 ? 3.779 11.806 -5.198 1.00 95.44 112 MET A CA 1
ATOM 842 C C . MET A 1 112 ? 3.085 11.889 -3.835 1.00 95.44 112 MET A C 1
ATOM 844 O O . MET A 1 112 ? 3.455 11.195 -2.893 1.00 95.44 112 MET A O 1
ATOM 848 N N . ARG A 1 113 ? 2.041 12.710 -3.697 1.00 96.94 113 ARG A N 1
ATOM 849 C CA . ARG A 1 113 ? 1.222 12.729 -2.473 1.00 96.94 113 ARG A CA 1
ATOM 850 C C . ARG A 1 113 ? 0.277 11.527 -2.455 1.00 96.94 113 ARG A C 1
ATOM 852 O O . ARG A 1 113 ? -0.350 11.230 -3.470 1.00 96.94 113 ARG A O 1
ATOM 859 N N . LEU A 1 114 ? 0.106 10.892 -1.294 1.00 97.62 114 LEU A N 1
ATOM 860 C CA . LEU A 1 114 ? -0.816 9.767 -1.109 1.00 97.62 114 LEU A CA 1
ATOM 861 C C . LEU A 1 114 ? -2.241 10.141 -1.527 1.00 97.62 114 LEU A C 1
ATOM 863 O O . LEU A 1 114 ? -2.887 9.380 -2.236 1.00 97.62 114 LEU A O 1
ATOM 867 N N . VAL A 1 115 ? -2.702 11.341 -1.166 1.00 97.25 115 VAL A N 1
ATOM 868 C CA . VAL A 1 115 ? -4.023 11.844 -1.576 1.00 97.25 115 VAL A CA 1
ATOM 869 C C . VAL A 1 115 ? -4.191 11.886 -3.097 1.00 97.25 115 VAL A C 1
ATOM 871 O O . VAL A 1 115 ? -5.232 11.474 -3.588 1.00 97.25 115 VAL A O 1
ATOM 874 N N . ASN A 1 116 ? -3.149 12.235 -3.860 1.00 96.75 116 ASN A N 1
ATOM 875 C CA . ASN A 1 116 ? -3.209 12.234 -5.327 1.00 96.75 116 ASN A CA 1
ATOM 876 C C . ASN A 1 116 ? -3.319 10.808 -5.886 1.00 96.75 116 ASN A C 1
ATOM 878 O O . ASN A 1 116 ? -3.992 10.581 -6.894 1.00 96.75 116 ASN A O 1
ATOM 882 N N . ALA A 1 117 ? -2.671 9.837 -5.234 1.00 97.50 117 ALA A N 1
ATOM 883 C CA . ALA A 1 117 ? -2.793 8.430 -5.599 1.00 97.50 117 ALA A CA 1
ATOM 884 C C . ALA A 1 117 ? -4.214 7.904 -5.324 1.00 97.50 117 ALA A C 1
ATOM 886 O O . ALA A 1 117 ? -4.787 7.217 -6.168 1.00 97.50 117 ALA A O 1
ATOM 887 N N . LEU A 1 118 ? -4.814 8.288 -4.190 1.00 97.88 118 LEU A N 1
ATOM 888 C CA . LEU A 1 118 ? -6.212 7.984 -3.875 1.00 97.88 118 LEU A CA 1
ATOM 889 C C . LEU A 1 118 ? -7.175 8.633 -4.887 1.00 97.88 118 LEU A C 1
ATOM 891 O O . LEU A 1 118 ? -8.097 7.966 -5.354 1.00 97.88 118 LEU A O 1
ATOM 895 N N . SER A 1 119 ? -6.950 9.892 -5.280 1.00 96.81 119 SER A N 1
ATOM 896 C CA . SER A 1 119 ? -7.773 10.580 -6.289 1.00 96.81 119 SER A CA 1
ATOM 897 C C . SER A 1 119 ? -7.677 9.908 -7.656 1.00 96.81 119 SER A C 1
ATOM 899 O O . SER A 1 119 ? -8.692 9.673 -8.303 1.00 96.81 119 SER A O 1
ATOM 901 N N . SER A 1 120 ? -6.471 9.504 -8.070 1.00 95.94 120 SER A N 1
ATOM 902 C CA . SER A 1 120 ? -6.245 8.766 -9.328 1.00 95.94 120 SER A CA 1
ATOM 903 C C . SER A 1 120 ? -6.942 7.399 -9.350 1.00 95.94 120 SER A C 1
ATOM 905 O O . SER A 1 120 ? -7.223 6.840 -10.412 1.00 95.94 120 SER A O 1
ATOM 907 N N . ALA A 1 121 ? -7.226 6.851 -8.168 1.00 96.88 121 ALA A N 1
ATOM 908 C CA . ALA A 1 121 ? -7.991 5.629 -7.983 1.00 96.88 121 ALA A CA 1
ATOM 909 C C . ALA A 1 121 ? -9.508 5.863 -7.839 1.00 96.88 121 ALA A C 1
ATOM 911 O O . ALA A 1 121 ? -10.249 4.888 -7.739 1.00 96.88 121 ALA A O 1
ATOM 912 N N . GLY A 1 122 ? -9.975 7.118 -7.840 1.00 96.00 122 GLY A N 1
ATOM 913 C CA . GLY A 1 122 ? -11.384 7.473 -7.645 1.00 96.00 122 GLY A CA 1
ATOM 914 C C . GLY A 1 122 ? -11.865 7.335 -6.198 1.00 96.00 122 GLY A C 1
ATOM 915 O O . GLY A 1 122 ? -13.061 7.205 -5.961 1.00 96.00 122 GLY A O 1
ATOM 916 N N . LEU A 1 123 ? -10.946 7.325 -5.227 1.00 95.88 123 LEU A N 1
ATOM 917 C CA . LEU A 1 123 ? -11.270 7.088 -3.818 1.00 95.88 123 LEU A CA 1
ATOM 918 C C . LEU A 1 123 ? -11.491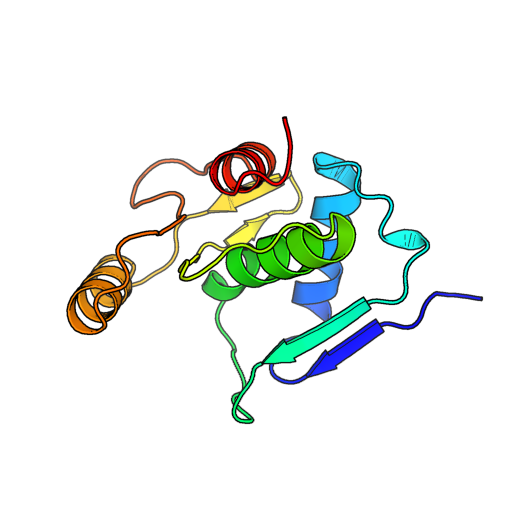 8.370 -3.021 1.00 95.88 123 LEU A C 1
ATOM 920 O O . LEU A 1 123 ? -12.156 8.318 -1.991 1.00 95.88 123 LEU A O 1
ATOM 924 N N . VAL A 1 124 ? -10.944 9.503 -3.465 1.00 88.00 124 VAL A N 1
ATOM 925 C CA . VAL A 1 124 ? -11.133 10.829 -2.852 1.00 88.00 124 VAL A CA 1
ATOM 926 C C . VAL A 1 124 ? -11.288 11.890 -3.948 1.00 88.00 124 VAL A C 1
ATOM 928 O O . VAL A 1 124 ? -10.721 11.731 -5.030 1.00 88.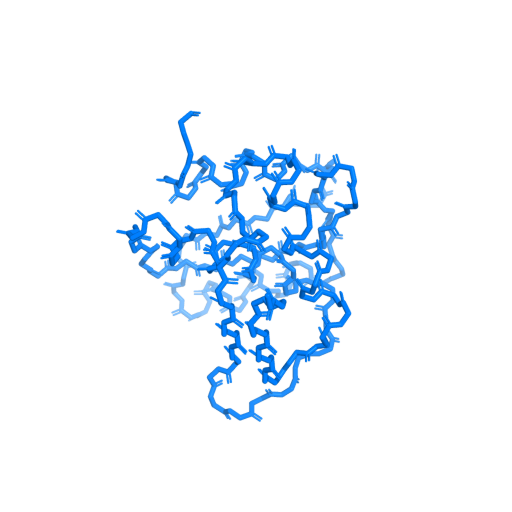00 124 VAL A O 1
ATOM 931 N N . GLY A 1 125 ? -12.080 12.930 -3.671 1.00 72.88 125 GLY A N 1
ATOM 932 C CA . GLY A 1 125 ? -12.306 14.081 -4.555 1.00 72.88 125 GLY A CA 1
ATOM 933 C C . GLY A 1 125 ? -11.402 15.254 -4.223 1.00 72.88 125 GLY A C 1
ATOM 934 O O . GLY A 1 125 ? -11.015 15.360 -3.037 1.00 72.88 125 GLY A O 1
#

Foldseek 3Di:
DFAAEAEAQEDPVLLVLLLLLCCVPVVLPCRVYHYYYYDPPRHRDPFLQCSLVSNLVRLCVSQVHDQPLEEETFHADNVQWTHDGPPVVVVVVVCVVVVRPHYDHCPPDDTDGSVVSCVSSVSHD

pLDDT: mean 94.78, std 5.29, range [68.19, 98.69]

Radius of gyration: 13.91 Å; chains: 1; bounding box: 31×32×43 Å

Sequence (125 aa):
AQPRRSIRGLDPTRVNQVIAVLDRHAGLGLYQHEVFVNVVGGWRIDDPGSDLAVALAIASSQRDVPLGRLAAFGEVGLAGEVRGIPFETRRVAELDRMGVERRISPGGGEPMRLVNALSSAGLVG